Protein AF-T0XVH1-F1 (afdb_monomer_lite)

Secondary structure (DSSP, 8-state):
-HHHHHHHHHHTTT-S-EEEESSSS----TTTTSS-HHHHHGGGTTTHHHHHHT--EEEEEEEE-TTS-EEEEEEE-STT-HHHHHHHHHHHHHHS-PPPPP------TT-------

Structure (mmCIF, N/CA/C/O backbone):
data_AF-T0XVH1-F1
#
_entry.id   AF-T0XVH1-F1
#
loop_
_atom_site.group_PDB
_atom_site.id
_atom_site.type_symbol
_atom_site.label_atom_id
_atom_site.label_alt_id
_atom_site.label_comp_id
_atom_site.label_asym_id
_atom_site.label_entity_id
_atom_site.label_seq_id
_atom_site.pdbx_PDB_ins_code
_atom_site.Cartn_x
_atom_site.Cartn_y
_atom_site.Cartn_z
_atom_site.occupancy
_atom_site.B_iso_or_equiv
_atom_site.auth_seq_id
_atom_site.auth_comp_id
_atom_site.auth_asym_id
_atom_site.auth_atom_id
_atom_site.pdbx_PDB_model_num
ATOM 1 N N . GLN A 1 1 ? 6.723 5.196 17.075 1.00 55.00 1 GLN A N 1
ATOM 2 C CA . GLN A 1 1 ? 5.618 4.465 16.414 1.00 55.00 1 GLN A CA 1
ATOM 3 C C . GLN A 1 1 ? 4.273 5.203 16.501 1.00 55.00 1 GLN A C 1
ATOM 5 O O . GLN A 1 1 ? 3.458 5.029 15.609 1.00 55.00 1 GLN A O 1
ATOM 10 N N . SER A 1 2 ? 4.025 6.067 17.500 1.00 67.81 2 SER A N 1
ATOM 11 C CA . SER A 1 2 ? 2.717 6.733 17.671 1.00 67.81 2 SER A CA 1
ATOM 12 C C . SER A 1 2 ? 2.376 7.818 16.639 1.00 67.81 2 SER A C 1
ATOM 14 O O . SER A 1 2 ? 1.204 7.956 16.311 1.00 67.81 2 SER A O 1
ATOM 16 N N . LEU A 1 3 ? 3.359 8.571 16.128 1.00 86.44 3 LEU A N 1
ATOM 17 C CA . LEU A 1 3 ? 3.122 9.692 15.201 1.00 86.44 3 LEU A CA 1
ATOM 18 C C . LEU A 1 3 ? 2.523 9.226 13.867 1.00 86.44 3 LEU A C 1
ATOM 20 O O . LEU A 1 3 ? 1.419 9.631 13.541 1.00 86.44 3 LEU A O 1
ATOM 24 N N . ILE A 1 4 ? 3.179 8.281 13.183 1.00 88.25 4 ILE A N 1
ATOM 25 C CA . ILE A 1 4 ? 2.708 7.739 11.894 1.00 88.25 4 ILE A CA 1
ATOM 26 C C . ILE A 1 4 ? 1.284 7.189 12.026 1.00 88.25 4 ILE A C 1
ATOM 28 O O . ILE A 1 4 ? 0.399 7.538 11.252 1.00 88.25 4 ILE A O 1
ATOM 32 N N . ARG A 1 5 ? 1.033 6.364 13.050 1.00 90.94 5 ARG A N 1
ATOM 33 C CA . ARG A 1 5 ? -0.302 5.808 13.287 1.00 90.94 5 ARG A CA 1
ATOM 34 C C . ARG A 1 5 ? -1.344 6.898 13.546 1.00 90.94 5 ARG A C 1
ATOM 36 O O . ARG A 1 5 ? -2.467 6.779 13.071 1.00 90.94 5 ARG A O 1
ATOM 43 N N . ARG A 1 6 ? -0.995 7.939 14.307 1.00 93.19 6 ARG A N 1
ATOM 44 C CA . ARG A 1 6 ? -1.900 9.058 14.591 1.00 93.19 6 ARG A CA 1
ATOM 45 C C . ARG A 1 6 ? -2.253 9.825 13.321 1.00 93.19 6 ARG A C 1
ATOM 47 O O . ARG A 1 6 ? -3.423 10.129 13.139 1.00 93.19 6 ARG A O 1
ATOM 54 N N . ASP A 1 7 ? -1.278 10.081 12.456 1.00 94.06 7 ASP A N 1
ATOM 55 C CA . ASP A 1 7 ? -1.495 10.823 11.212 1.00 94.06 7 ASP A CA 1
ATOM 56 C C . ASP A 1 7 ? -2.462 10.067 10.284 1.00 94.06 7 ASP A C 1
ATOM 58 O O . ASP A 1 7 ? -3.390 10.659 9.737 1.00 94.06 7 ASP A O 1
ATOM 62 N N . PHE A 1 8 ? -2.335 8.736 10.200 1.00 95.12 8 PHE A N 1
ATOM 63 C CA . PHE A 1 8 ? -3.311 7.898 9.497 1.00 95.12 8 PHE A CA 1
ATOM 64 C C . PHE A 1 8 ? -4.705 7.947 10.126 1.00 95.12 8 PHE A C 1
ATOM 66 O O . PHE A 1 8 ? -5.692 8.112 9.415 1.00 95.12 8 PHE A O 1
ATOM 73 N N . LEU A 1 9 ? -4.806 7.804 11.452 1.00 94.38 9 LEU A N 1
ATOM 74 C CA . LEU A 1 9 ? -6.104 7.846 12.131 1.00 94.38 9 LEU A CA 1
ATOM 75 C C . LEU A 1 9 ? -6.810 9.189 11.938 1.00 94.38 9 LEU A C 1
ATOM 77 O O . LEU A 1 9 ? -8.013 9.197 11.712 1.00 94.38 9 LEU A O 1
ATOM 81 N N . GLN A 1 10 ? -6.059 10.290 11.964 1.00 95.94 10 GLN A N 1
ATOM 82 C CA . GLN A 1 10 ? -6.587 11.618 11.674 1.00 95.94 10 GLN A CA 1
ATOM 83 C C . GLN A 1 10 ? -7.042 11.735 10.213 1.00 95.94 10 GLN A C 1
ATOM 85 O O . GLN A 1 10 ? -8.100 12.291 9.941 1.00 95.94 10 GLN A O 1
ATOM 90 N N . ALA A 1 11 ? -6.286 11.182 9.260 1.00 95.62 11 ALA A N 1
ATOM 91 C CA . ALA A 1 11 ? -6.700 11.163 7.858 1.00 95.62 11 ALA A CA 1
ATOM 92 C C . ALA A 1 11 ? -8.010 10.380 7.647 1.00 95.62 11 ALA A C 1
ATOM 94 O O . ALA A 1 11 ? -8.866 10.815 6.874 1.00 95.62 11 ALA A O 1
ATOM 95 N N . PHE A 1 12 ? -8.212 9.273 8.371 1.00 97.00 12 PHE A N 1
ATOM 96 C CA . PHE A 1 12 ? -9.448 8.486 8.302 1.00 97.00 12 PHE A CA 1
ATOM 97 C C . PHE A 1 12 ? -10.680 9.186 8.901 1.00 97.00 12 PHE A C 1
ATOM 99 O O . PHE A 1 12 ? -11.797 8.721 8.691 1.00 97.00 12 PHE A O 1
ATOM 106 N N . GLU A 1 13 ? -10.529 10.321 9.590 1.00 96.44 13 GLU A N 1
ATOM 107 C CA . GLU A 1 13 ? -11.676 11.168 9.955 1.00 96.44 13 GLU A CA 1
ATOM 108 C C . GLU A 1 13 ? -12.302 11.839 8.720 1.00 96.44 13 GLU A C 1
ATOM 110 O O . GLU A 1 13 ? -13.489 12.162 8.725 1.00 96.44 13 GLU A O 1
ATOM 115 N N . GLY A 1 14 ? -11.516 12.037 7.654 1.00 96.56 14 GLY A N 1
ATOM 116 C CA . GLY A 1 14 ? -11.947 12.679 6.409 1.00 96.56 14 GLY A CA 1
ATOM 117 C C . GLY A 1 14 ? -12.085 11.744 5.205 1.00 96.56 14 GLY A C 1
ATOM 118 O O . GLY A 1 14 ? -12.548 12.187 4.155 1.00 96.56 14 GLY A O 1
ATOM 119 N N . CYS A 1 15 ? -11.677 10.476 5.310 1.00 96.12 15 CYS A N 1
ATOM 120 C CA . CYS A 1 15 ? -11.744 9.521 4.204 1.00 96.12 15 CYS A CA 1
ATOM 121 C C . CYS A 1 15 ? -11.924 8.076 4.683 1.00 96.12 15 CYS A C 1
ATOM 123 O O . CYS A 1 15 ? -11.523 7.706 5.781 1.00 96.12 15 CYS A O 1
ATOM 125 N N . ASP A 1 16 ? -12.494 7.231 3.825 1.00 95.94 16 ASP A N 1
ATOM 126 C CA . ASP A 1 16 ? -12.709 5.816 4.141 1.00 95.94 16 ASP A CA 1
ATOM 127 C C . ASP A 1 16 ? -11.486 4.929 3.904 1.00 95.94 16 ASP A C 1
ATOM 129 O O . ASP A 1 16 ? -11.397 3.858 4.507 1.00 95.94 16 ASP A O 1
ATOM 133 N N . LEU A 1 17 ? -10.613 5.342 2.982 1.00 96.50 17 LEU A N 1
ATOM 134 C CA . LEU A 1 17 ? -9.419 4.645 2.509 1.00 96.50 17 LEU A CA 1
ATOM 135 C C . LEU A 1 17 ? -8.416 5.678 1.983 1.00 96.50 17 LEU A C 1
ATOM 137 O O . LEU A 1 17 ? -8.807 6.731 1.476 1.00 96.50 17 LEU A O 1
ATOM 141 N N . ILE A 1 18 ? -7.134 5.332 2.025 1.00 96.88 18 ILE A N 1
ATOM 142 C CA . ILE A 1 18 ? -6.050 6.097 1.403 1.00 96.88 18 ILE A CA 1
ATOM 143 C C . ILE A 1 18 ? -5.518 5.300 0.215 1.00 96.88 18 ILE A C 1
ATOM 145 O O . ILE A 1 18 ? -5.342 4.085 0.308 1.00 96.88 18 ILE A O 1
ATOM 149 N N . LEU A 1 19 ? -5.259 5.990 -0.896 1.00 95.31 19 LEU A N 1
ATOM 150 C CA . LEU A 1 19 ? -4.713 5.413 -2.119 1.00 95.31 19 LEU A CA 1
ATOM 151 C C . LEU A 1 19 ? -3.344 6.025 -2.413 1.00 95.31 19 LEU A C 1
ATOM 153 O O . LEU A 1 19 ? -3.208 7.246 -2.477 1.00 95.31 19 LEU A O 1
ATOM 157 N N . THR A 1 20 ? -2.343 5.180 -2.640 1.00 94.50 20 THR A N 1
ATOM 158 C CA . THR A 1 20 ? -1.008 5.573 -3.111 1.00 94.50 20 THR A CA 1
ATOM 159 C C . THR A 1 20 ? -0.547 4.623 -4.217 1.00 94.50 20 THR A C 1
ATOM 161 O O . THR A 1 20 ? -1.131 3.556 -4.394 1.00 94.50 20 THR A O 1
ATOM 164 N N . PRO A 1 21 ? 0.515 4.931 -4.972 1.00 92.25 21 PRO A N 1
ATOM 165 C CA . PRO A 1 21 ? 1.221 3.903 -5.729 1.00 92.25 21 PRO A CA 1
ATOM 166 C C . PRO A 1 21 ? 1.760 2.816 -4.785 1.00 92.25 21 PRO A C 1
ATOM 168 O O . PRO A 1 21 ? 2.110 3.105 -3.639 1.00 92.25 21 PRO A O 1
ATOM 171 N N . THR A 1 22 ? 1.843 1.570 -5.258 1.00 91.75 22 THR A N 1
ATOM 172 C CA . THR A 1 22 ? 2.485 0.476 -4.496 1.00 91.75 22 THR A CA 1
ATOM 173 C C . THR A 1 22 ? 4.000 0.623 -4.474 1.00 91.75 22 THR A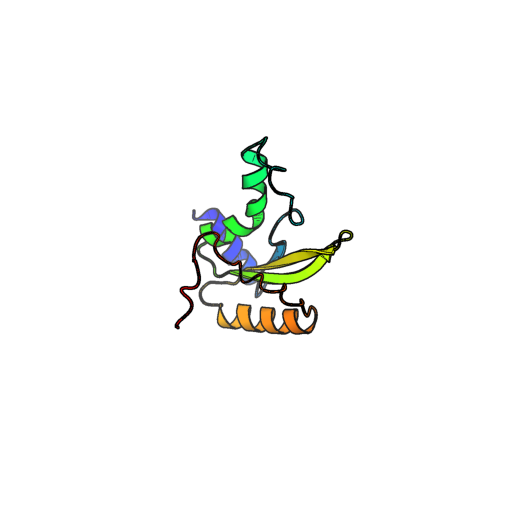 C 1
ATOM 175 O O . THR A 1 22 ? 4.632 0.332 -3.469 1.00 91.75 22 THR A O 1
ATOM 178 N N . SER A 1 23 ? 4.582 1.127 -5.558 1.00 88.94 23 SER A N 1
ATOM 179 C CA . SER A 1 23 ? 6.009 1.415 -5.662 1.00 88.94 23 SER A CA 1
ATOM 180 C C . SER A 1 23 ? 6.195 2.761 -6.365 1.00 88.94 23 SER A C 1
ATOM 182 O O . SER A 1 23 ? 5.356 3.117 -7.198 1.00 88.94 23 SER A O 1
ATOM 184 N N . PRO A 1 24 ? 7.247 3.538 -6.049 1.00 86.19 24 PRO A N 1
ATOM 185 C CA . PRO A 1 24 ? 7.505 4.814 -6.717 1.00 86.19 24 PRO A CA 1
ATOM 186 C C . PRO A 1 24 ? 7.933 4.664 -8.181 1.00 86.19 24 PRO A C 1
ATOM 188 O O . PRO A 1 24 ? 7.866 5.637 -8.928 1.00 86.19 24 PRO A O 1
ATOM 191 N N . THR A 1 25 ? 8.384 3.476 -8.593 1.00 85.19 25 THR A N 1
ATOM 192 C CA . THR A 1 25 ? 8.818 3.192 -9.964 1.00 85.19 25 THR A CA 1
ATOM 193 C C . THR A 1 25 ? 8.162 1.915 -10.486 1.00 85.19 25 THR A C 1
ATOM 195 O O . THR A 1 25 ? 7.855 1.028 -9.685 1.00 85.19 25 THR A O 1
ATOM 198 N N . PRO A 1 26 ? 8.001 1.773 -11.811 1.00 84.44 26 PRO A N 1
ATOM 199 C CA . PRO A 1 26 ? 7.699 0.486 -12.428 1.00 84.44 26 PRO A CA 1
ATOM 200 C C . PRO A 1 26 ? 8.748 -0.591 -12.075 1.00 84.44 26 PRO A C 1
ATOM 202 O O . PRO A 1 26 ? 9.827 -0.265 -11.556 1.00 84.44 26 PRO A O 1
ATOM 205 N N . PRO A 1 27 ? 8.443 -1.876 -12.337 1.00 85.69 27 PRO A N 1
ATOM 206 C CA . PRO A 1 27 ? 9.400 -2.972 -12.227 1.00 85.69 27 PRO A CA 1
ATOM 207 C C . PRO A 1 27 ? 10.753 -2.657 -12.880 1.00 85.69 27 PRO A C 1
ATOM 209 O O . PRO A 1 27 ? 10.811 -2.137 -13.989 1.00 85.69 27 PRO A O 1
ATOM 212 N N . PHE A 1 28 ? 11.838 -3.004 -12.193 1.00 82.19 28 PHE A N 1
ATOM 213 C CA . PHE A 1 28 ? 13.215 -2.840 -12.666 1.00 82.19 28 PHE A CA 1
ATOM 214 C C . PHE A 1 28 ? 13.833 -4.205 -12.991 1.00 82.19 28 PHE A C 1
ATOM 216 O O . PHE A 1 28 ? 13.408 -5.235 -12.459 1.00 82.19 28 PHE A O 1
ATOM 223 N N . ALA A 1 29 ? 14.834 -4.230 -13.868 1.00 82.25 29 ALA A N 1
ATOM 224 C CA . ALA A 1 29 ? 15.492 -5.458 -14.293 1.00 82.25 29 ALA A CA 1
ATOM 225 C C . ALA A 1 29 ? 16.365 -6.067 -13.181 1.00 82.25 29 ALA A C 1
ATOM 227 O O . ALA A 1 29 ? 16.823 -5.399 -12.247 1.00 82.25 29 ALA A O 1
ATOM 228 N N . PHE A 1 30 ? 16.649 -7.366 -13.297 1.00 80.00 30 PHE A N 1
ATOM 229 C CA . PHE A 1 30 ? 17.587 -8.036 -12.398 1.00 80.00 30 PHE A CA 1
ATOM 230 C C . PHE A 1 30 ? 18.966 -7.367 -12.452 1.00 80.00 30 PHE A C 1
ATOM 232 O O . PHE A 1 30 ? 19.511 -7.129 -13.526 1.00 80.00 30 PHE A O 1
ATOM 239 N N . GLY A 1 31 ? 19.539 -7.079 -11.281 1.00 77.12 31 GLY A N 1
ATOM 240 C CA . GLY A 1 31 ? 20.840 -6.410 -11.173 1.00 77.12 31 GLY A CA 1
ATOM 241 C C . GLY A 1 31 ? 20.800 -4.885 -11.336 1.00 77.12 31 GLY A C 1
ATOM 242 O O . GLY A 1 31 ? 21.812 -4.233 -11.111 1.00 77.12 31 GLY A O 1
ATOM 243 N N . GLU A 1 32 ? 19.653 -4.285 -11.666 1.00 76.25 32 GLU A N 1
ATOM 244 C CA . GLU A 1 32 ? 19.573 -2.839 -11.926 1.00 76.25 32 GLU A CA 1
ATOM 245 C C . GLU A 1 32 ? 19.740 -1.996 -10.649 1.00 76.25 32 GLU A C 1
ATOM 247 O O . GLU A 1 32 ? 20.357 -0.935 -10.671 1.00 76.25 32 GLU A O 1
ATOM 252 N N . LYS A 1 33 ? 19.263 -2.499 -9.502 1.00 71.38 33 LYS A N 1
ATOM 253 C CA . LYS A 1 33 ? 19.348 -1.818 -8.195 1.00 71.38 33 LYS A CA 1
ATOM 254 C C . LYS A 1 33 ? 20.381 -2.421 -7.234 1.00 71.38 33 LYS A C 1
ATOM 256 O O . LYS A 1 33 ? 20.315 -2.180 -6.034 1.00 71.38 33 LYS A O 1
ATOM 261 N N . THR A 1 34 ? 21.340 -3.214 -7.721 1.00 70.06 34 THR A N 1
ATOM 262 C CA . THR A 1 34 ? 22.342 -3.871 -6.851 1.00 70.06 34 THR A CA 1
ATOM 263 C C . THR A 1 34 ? 23.556 -3.000 -6.529 1.00 70.06 34 THR A C 1
ATOM 265 O O . THR A 1 34 ? 24.312 -3.333 -5.621 1.00 70.06 34 THR A O 1
ATOM 268 N N . GLY A 1 35 ? 23.766 -1.903 -7.266 1.00 67.62 35 GLY A N 1
ATOM 269 C CA . GLY A 1 35 ? 24.908 -0.999 -7.071 1.00 67.62 35 GLY A CA 1
ATOM 270 C C . GLY A 1 35 ? 24.758 -0.020 -5.901 1.00 67.62 35 GLY A C 1
ATOM 271 O O . GLY A 1 35 ? 25.760 0.492 -5.410 1.00 67.62 35 GLY A O 1
ATOM 272 N N . ASP A 1 36 ? 23.528 0.213 -5.440 1.00 70.69 36 ASP A N 1
ATOM 273 C CA . ASP A 1 36 ? 23.216 1.088 -4.311 1.00 70.69 36 ASP A CA 1
ATOM 274 C C . ASP A 1 36 ? 22.139 0.436 -3.422 1.00 70.69 36 ASP A C 1
ATOM 276 O O . ASP A 1 36 ? 20.974 0.357 -3.823 1.00 70.69 36 ASP A O 1
ATOM 280 N N . PRO A 1 37 ? 22.489 -0.016 -2.204 1.00 69.25 37 PRO A N 1
ATOM 281 C CA . PRO A 1 37 ? 21.537 -0.612 -1.270 1.00 69.25 37 PRO A CA 1
ATOM 282 C C . PRO A 1 37 ? 20.334 0.290 -0.954 1.00 69.25 37 PRO A C 1
ATOM 284 O O . PRO A 1 37 ? 19.249 -0.222 -0.683 1.00 69.25 37 PRO A O 1
ATOM 287 N N . LEU A 1 38 ? 20.494 1.621 -1.003 1.00 73.62 38 LEU A N 1
ATOM 288 C CA . LEU A 1 38 ? 19.424 2.588 -0.718 1.00 73.62 38 LEU A CA 1
ATOM 289 C C . LEU A 1 38 ? 18.346 2.602 -1.799 1.00 73.62 38 LEU A C 1
ATOM 291 O O . LEU A 1 38 ? 17.157 2.688 -1.489 1.00 73.62 38 LEU A O 1
ATOM 295 N N . SER A 1 39 ? 18.748 2.440 -3.056 1.00 70.06 39 SER A N 1
ATOM 296 C CA . SER A 1 39 ? 17.841 2.386 -4.204 1.00 70.06 39 SER A CA 1
ATOM 297 C C . SER A 1 39 ? 16.816 1.254 -4.096 1.00 70.06 39 SER A C 1
ATOM 299 O O . SER A 1 39 ? 15.670 1.406 -4.529 1.00 70.06 39 SER A O 1
ATOM 301 N N . MET A 1 40 ? 17.195 0.127 -3.485 1.00 75.38 40 MET A N 1
ATOM 302 C CA . MET A 1 40 ? 16.264 -0.967 -3.218 1.00 75.38 40 MET A CA 1
ATOM 303 C C . MET A 1 40 ? 15.257 -0.589 -2.123 1.00 75.38 40 MET A C 1
ATOM 305 O O . MET A 1 40 ? 14.061 -0.752 -2.350 1.00 75.38 40 MET A O 1
ATOM 309 N N . TYR A 1 41 ? 15.703 0.007 -1.008 1.00 72.38 41 TYR A N 1
ATOM 310 C CA . TYR A 1 41 ? 14.824 0.430 0.097 1.00 72.38 41 TYR A CA 1
ATOM 311 C C . TYR A 1 41 ? 13.771 1.459 -0.319 1.00 72.38 41 TYR A C 1
ATOM 313 O O . TYR A 1 41 ? 12.640 1.416 0.161 1.00 72.38 41 TYR A O 1
ATOM 321 N N . LEU A 1 42 ? 14.113 2.367 -1.236 1.00 77.81 42 LEU A N 1
ATOM 322 C CA . LEU A 1 42 ? 13.156 3.349 -1.750 1.00 77.81 42 LEU A CA 1
ATOM 323 C C . LEU A 1 42 ? 11.972 2.700 -2.476 1.00 77.81 42 LEU A C 1
ATOM 325 O O . LEU A 1 42 ? 10.909 3.311 -2.552 1.00 77.81 42 LEU A O 1
ATOM 329 N N . SER A 1 43 ? 12.114 1.462 -2.957 1.00 76.56 43 SER A N 1
ATOM 330 C CA . SER A 1 43 ? 11.020 0.737 -3.618 1.00 76.56 43 SER A CA 1
ATOM 331 C C . SER A 1 43 ? 9.835 0.473 -2.678 1.00 76.56 43 SER A C 1
ATOM 333 O O . SER A 1 43 ? 8.707 0.396 -3.163 1.00 76.56 43 SER A O 1
ATOM 335 N N . ASP A 1 44 ? 10.083 0.425 -1.362 1.00 79.06 44 ASP A N 1
ATOM 336 C CA . ASP A 1 44 ? 9.093 0.131 -0.314 1.00 79.06 44 ASP A CA 1
ATOM 337 C C . ASP A 1 44 ? 8.637 1.379 0.465 1.00 79.06 44 ASP A C 1
ATOM 339 O O . ASP A 1 44 ? 7.962 1.279 1.493 1.00 79.06 44 ASP A O 1
ATOM 343 N N . VAL A 1 45 ? 8.985 2.584 -0.004 1.00 83.19 45 VAL A N 1
ATOM 344 C CA . VAL A 1 45 ? 8.694 3.838 0.716 1.00 83.19 45 VAL A CA 1
ATOM 345 C C . VAL A 1 45 ? 7.200 4.028 1.009 1.00 83.19 45 VAL A C 1
ATOM 347 O O . VAL A 1 45 ? 6.841 4.560 2.059 1.00 83.19 45 VAL A O 1
ATOM 350 N N . TYR A 1 46 ? 6.322 3.557 0.118 1.00 82.00 46 TYR A N 1
ATOM 351 C CA . TYR A 1 46 ? 4.873 3.666 0.288 1.00 82.00 46 TYR A CA 1
ATOM 352 C C . TYR A 1 46 ? 4.271 2.506 1.087 1.00 82.00 46 TYR A C 1
ATOM 354 O O . TYR A 1 46 ? 3.315 2.718 1.829 1.00 82.00 46 TYR A O 1
ATOM 362 N N . THR A 1 47 ? 4.856 1.310 1.018 1.00 86.00 47 THR A N 1
ATOM 363 C CA . THR A 1 47 ? 4.310 0.099 1.651 1.00 86.00 47 THR A CA 1
ATOM 364 C C . THR A 1 47 ? 4.681 -0.012 3.128 1.00 86.00 47 THR A C 1
ATOM 366 O O . THR A 1 47 ? 3.869 -0.454 3.941 1.00 86.00 47 THR A O 1
ATOM 369 N N . ILE A 1 48 ? 5.870 0.456 3.525 1.00 89.56 48 ILE A N 1
ATOM 370 C CA . ILE A 1 48 ? 6.336 0.344 4.916 1.00 89.56 48 ILE A CA 1
ATOM 371 C C . ILE A 1 48 ? 5.466 1.135 5.904 1.00 89.56 48 ILE A C 1
ATOM 373 O O . ILE A 1 48 ? 5.355 0.773 7.077 1.00 89.56 48 ILE A O 1
ATOM 377 N N . THR A 1 49 ? 4.823 2.208 5.441 1.00 88.69 49 THR A N 1
ATOM 378 C CA . THR A 1 49 ? 4.022 3.097 6.293 1.00 88.69 49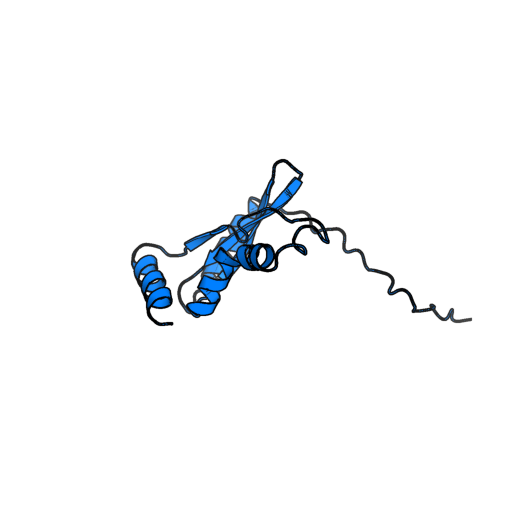 THR A CA 1
ATOM 379 C C . THR A 1 49 ? 2.802 2.392 6.892 1.00 88.69 49 THR A C 1
ATOM 381 O O . THR A 1 49 ? 2.537 2.562 8.085 1.00 88.69 49 THR A O 1
ATOM 384 N N . ALA A 1 50 ? 2.124 1.534 6.121 1.00 90.31 50 ALA A N 1
ATOM 385 C CA . ALA A 1 50 ? 0.992 0.734 6.590 1.00 90.31 50 ALA A CA 1
ATOM 386 C C . ALA A 1 50 ? 1.419 -0.272 7.673 1.00 90.31 50 ALA A C 1
ATOM 388 O O . ALA A 1 50 ? 0.767 -0.381 8.716 1.00 90.31 50 ALA A O 1
ATOM 389 N N . ASN A 1 51 ? 2.570 -0.928 7.481 1.00 89.38 51 ASN A N 1
ATOM 390 C CA . ASN A 1 51 ? 3.132 -1.880 8.443 1.00 89.38 51 ASN A CA 1
ATOM 391 C C . ASN A 1 51 ? 3.464 -1.190 9.773 1.00 89.38 51 ASN A C 1
ATOM 393 O O . ASN A 1 51 ? 3.104 -1.683 10.841 1.00 89.38 51 ASN A O 1
ATOM 397 N N . LEU A 1 52 ? 4.113 -0.021 9.715 1.00 90.06 52 LEU A N 1
ATOM 398 C CA . LEU A 1 52 ? 4.474 0.763 10.902 1.00 90.06 52 LEU A CA 1
ATOM 399 C C . LEU A 1 52 ? 3.251 1.320 11.644 1.00 90.06 52 LEU A C 1
ATOM 401 O O . LEU A 1 52 ? 3.310 1.515 12.859 1.00 90.06 52 LEU A O 1
ATOM 405 N N . ALA A 1 53 ? 2.157 1.589 10.929 1.00 91.62 53 ALA A N 1
ATOM 406 C CA . ALA A 1 53 ? 0.899 2.051 11.507 1.00 91.62 53 ALA A CA 1
ATOM 407 C C . ALA A 1 53 ? 0.013 0.907 12.041 1.00 91.62 53 ALA A C 1
ATOM 409 O O . ALA A 1 53 ? -0.934 1.175 12.788 1.00 91.62 53 ALA A O 1
ATOM 410 N N . GLY A 1 54 ? 0.319 -0.350 11.694 1.00 93.62 54 GLY A N 1
ATOM 411 C CA . GLY A 1 54 ? -0.495 -1.517 12.034 1.00 93.62 54 GLY A CA 1
ATOM 412 C C . GLY A 1 54 ? -1.859 -1.4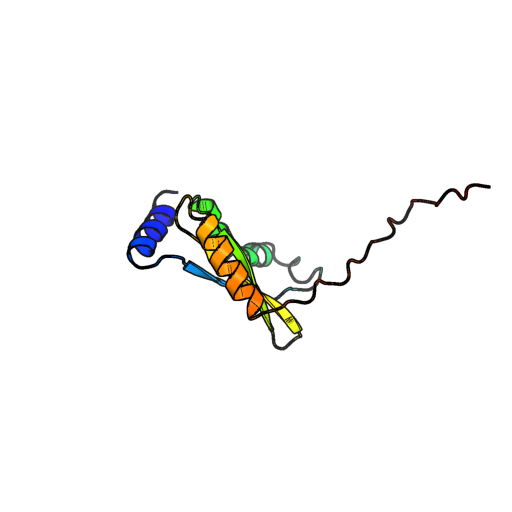94 11.342 1.00 93.62 54 GLY A C 1
ATOM 413 O O . GLY A 1 54 ? -2.876 -1.752 11.986 1.00 93.62 54 GLY A O 1
ATOM 414 N N . LEU A 1 55 ? -1.885 -1.104 10.065 1.00 96.31 55 LEU A N 1
ATOM 415 C CA . LEU A 1 55 ? -3.103 -0.938 9.272 1.00 96.31 55 LEU A CA 1
ATOM 416 C C . LEU A 1 55 ? -3.225 -2.024 8.198 1.00 96.31 55 LEU A C 1
ATOM 418 O O . LEU A 1 55 ? -2.206 -2.440 7.643 1.00 96.31 55 LEU A O 1
ATOM 422 N N . PRO A 1 56 ? -4.453 -2.460 7.864 1.00 97.06 56 PRO A N 1
ATOM 423 C CA . PRO A 1 56 ? -4.665 -3.326 6.719 1.00 97.06 56 PRO A CA 1
ATOM 424 C C . PRO A 1 56 ? -4.404 -2.555 5.423 1.00 97.06 56 PRO A C 1
ATOM 426 O O . PRO A 1 56 ? -4.834 -1.408 5.260 1.00 97.06 56 PRO A O 1
ATOM 429 N N . ALA A 1 57 ? -3.723 -3.202 4.483 1.00 97.12 57 ALA A N 1
ATOM 430 C CA . ALA A 1 57 ? -3.483 -2.649 3.164 1.00 97.12 57 ALA A CA 1
ATOM 431 C C . ALA A 1 57 ? -3.354 -3.753 2.107 1.00 97.12 57 ALA A C 1
ATOM 433 O O . ALA A 1 57 ? -2.996 -4.887 2.425 1.00 97.12 57 ALA A O 1
ATOM 434 N N . LEU A 1 58 ? -3.645 -3.426 0.849 1.00 96.25 58 LEU A N 1
ATOM 435 C CA . LEU A 1 58 ? -3.490 -4.335 -0.291 1.00 96.25 58 LEU A CA 1
ATOM 436 C C . LEU A 1 58 ? -2.921 -3.604 -1.507 1.00 96.25 58 LEU A C 1
ATOM 438 O O . LEU A 1 58 ? -2.908 -2.373 -1.549 1.00 96.25 58 LEU A O 1
ATOM 442 N N . SER A 1 59 ? -2.453 -4.364 -2.493 1.00 95.06 59 SER A N 1
ATOM 443 C CA . SER A 1 59 ? -2.104 -3.853 -3.818 1.00 95.06 59 SER A CA 1
ATOM 444 C C . SER A 1 59 ? -3.060 -4.441 -4.851 1.00 95.06 59 SER A C 1
ATOM 446 O O . SER A 1 59 ? -3.344 -5.639 -4.815 1.00 95.06 59 SER A O 1
ATOM 448 N N . VAL A 1 60 ? -3.569 -3.599 -5.748 1.00 93.56 60 VAL A N 1
ATOM 449 C CA . VAL A 1 60 ? -4.436 -3.987 -6.865 1.00 93.56 60 VAL A CA 1
ATOM 450 C C . VAL A 1 60 ? -3.853 -3.429 -8.169 1.00 93.56 60 VAL A C 1
ATOM 452 O O . VAL A 1 60 ? -3.419 -2.272 -8.192 1.00 93.56 60 VAL A O 1
ATOM 455 N N . PRO A 1 61 ? -3.790 -4.215 -9.255 1.00 92.38 61 PRO A N 1
ATOM 456 C CA . PRO A 1 61 ? -3.322 -3.716 -10.541 1.00 92.38 61 PRO A CA 1
ATOM 457 C C . PRO A 1 61 ? -4.250 -2.627 -11.088 1.00 92.38 61 PRO A C 1
ATOM 459 O O . PRO A 1 61 ? -5.470 -2.754 -11.028 1.00 92.38 61 PRO A O 1
ATOM 462 N N . VAL A 1 62 ? -3.664 -1.565 -11.644 1.00 92.69 62 VAL A N 1
ATOM 463 C CA . VAL A 1 62 ? -4.399 -0.426 -12.233 1.00 92.69 62 VAL A CA 1
ATOM 464 C C . VAL A 1 62 ? -3.932 -0.074 -13.646 1.00 92.69 62 VAL A C 1
ATOM 466 O O . VAL A 1 62 ? -4.242 0.995 -14.164 1.00 92.69 62 VAL A O 1
ATOM 469 N N . GLY A 1 63 ? -3.180 -0.970 -14.284 1.00 89.31 63 GLY A N 1
ATOM 470 C CA . GLY A 1 63 ? -2.765 -0.841 -15.677 1.00 89.31 63 GLY A CA 1
ATOM 471 C C . GLY A 1 63 ? -1.288 -1.132 -15.891 1.00 89.31 63 GLY A 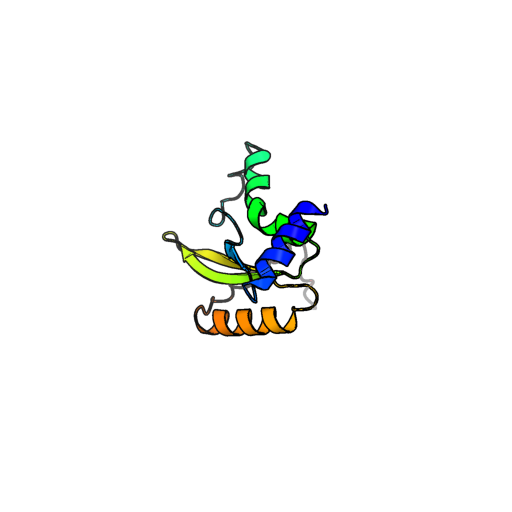C 1
ATOM 472 O O . GLY A 1 63 ? -0.648 -1.829 -15.100 1.00 89.31 63 GLY A O 1
ATOM 473 N N . VAL A 1 64 ? -0.772 -0.587 -16.988 1.00 89.19 64 VAL A N 1
ATOM 474 C CA . VAL A 1 64 ? 0.630 -0.681 -17.390 1.00 89.19 64 VAL A CA 1
ATOM 475 C C . VAL A 1 64 ? 1.189 0.705 -17.689 1.00 89.19 64 VAL A C 1
ATOM 477 O O . VAL A 1 64 ? 0.440 1.622 -18.032 1.00 89.19 64 VAL A O 1
ATOM 480 N N . ASP A 1 65 ? 2.497 0.864 -17.546 1.00 88.06 65 ASP A N 1
ATOM 481 C CA . ASP A 1 65 ? 3.197 2.077 -17.952 1.00 88.06 65 ASP A CA 1
ATOM 482 C C . ASP A 1 65 ? 3.398 2.149 -19.482 1.00 88.06 65 ASP A C 1
ATOM 484 O O . ASP A 1 65 ? 2.938 1.299 -20.250 1.00 88.06 65 ASP A O 1
ATOM 488 N N . PHE A 1 66 ? 4.116 3.178 -19.941 1.00 87.25 66 PHE A N 1
ATOM 489 C CA . PHE A 1 66 ? 4.436 3.381 -21.359 1.00 87.25 66 PHE A CA 1
ATOM 490 C C . PHE A 1 66 ? 5.356 2.298 -21.954 1.00 87.25 66 PHE A C 1
ATOM 492 O O . PHE A 1 66 ? 5.505 2.235 -23.174 1.00 87.25 66 PHE A O 1
ATOM 499 N N . GLN A 1 67 ? 5.974 1.459 -21.117 1.00 85.31 67 GLN A N 1
ATOM 500 C CA . GLN A 1 67 ? 6.830 0.336 -21.507 1.00 85.31 67 GLN A CA 1
ATOM 501 C C . GLN A 1 67 ? 6.103 -1.015 -21.404 1.00 85.31 67 GLN A C 1
ATOM 503 O O . GLN A 1 67 ? 6.691 -2.047 -21.722 1.00 85.31 67 GLN A O 1
ATOM 508 N N . GLY A 1 68 ? 4.828 -1.023 -20.996 1.00 85.94 68 GLY A N 1
ATOM 509 C CA . GLY A 1 68 ? 4.031 -2.235 -20.818 1.00 85.94 68 GLY A CA 1
ATOM 510 C C . GLY A 1 68 ? 4.256 -2.946 -19.480 1.00 85.94 68 GLY A C 1
ATOM 511 O O . GLY A 1 68 ? 3.832 -4.091 -19.328 1.00 85.94 68 GLY A O 1
ATOM 512 N N . LEU A 1 69 ? 4.906 -2.301 -18.508 1.00 88.19 69 LEU A N 1
ATOM 513 C CA . LEU A 1 69 ? 5.161 -2.872 -17.188 1.00 88.19 69 LEU A CA 1
ATOM 514 C C . LEU A 1 69 ? 3.991 -2.610 -16.229 1.00 88.19 69 LEU A C 1
ATOM 516 O O . LEU A 1 69 ? 3.421 -1.519 -16.252 1.00 88.19 69 LEU A O 1
ATOM 520 N N . PRO A 1 70 ? 3.626 -3.571 -15.360 1.00 89.56 70 PRO A N 1
ATOM 521 C CA . PRO A 1 70 ? 2.471 -3.446 -14.476 1.00 89.56 70 PRO A CA 1
ATOM 522 C C . PRO A 1 70 ? 2.630 -2.323 -13.444 1.00 89.56 70 PRO A C 1
ATOM 524 O O . PRO A 1 70 ? 3.673 -2.181 -12.804 1.00 89.56 70 PRO A O 1
ATOM 527 N N . VAL A 1 71 ? 1.542 -1.584 -13.225 1.00 90.44 71 VAL A N 1
ATOM 528 C CA . VAL A 1 71 ? 1.422 -0.543 -12.198 1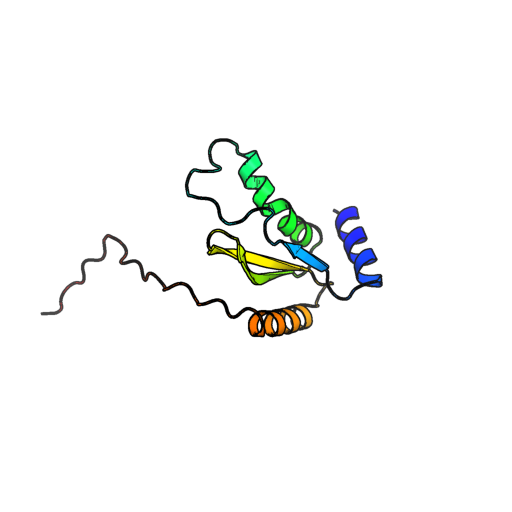.00 90.44 71 VAL A CA 1
ATOM 529 C C . VAL A 1 71 ? 0.351 -0.954 -11.187 1.00 90.44 71 VAL A C 1
ATOM 531 O O . VAL A 1 71 ? -0.760 -1.336 -11.560 1.00 90.44 71 VAL A O 1
ATOM 534 N N . GLY A 1 72 ? 0.682 -0.875 -9.896 1.00 91.69 72 GLY A N 1
ATOM 535 C CA . GLY A 1 72 ? -0.214 -1.243 -8.797 1.00 91.69 72 GLY A CA 1
ATOM 536 C C . GLY A 1 72 ? -0.626 -0.048 -7.939 1.00 91.69 72 GLY A C 1
ATOM 537 O O . GLY A 1 72 ? 0.222 0.744 -7.517 1.00 91.69 72 GLY A O 1
ATOM 538 N N . ALA A 1 73 ? -1.910 0.037 -7.603 1.00 94.12 73 ALA A N 1
ATOM 539 C CA . ALA A 1 73 ? -2.425 0.938 -6.579 1.00 94.12 73 ALA A CA 1
ATOM 540 C C . ALA A 1 73 ? -2.413 0.247 -5.212 1.00 94.12 73 ALA A C 1
ATOM 542 O O . ALA A 1 73 ? -2.894 -0.873 -5.057 1.00 94.12 73 ALA A O 1
ATOM 543 N N . HIS A 1 74 ? -1.867 0.935 -4.221 1.00 96.75 74 HIS A N 1
ATOM 544 C CA . HIS A 1 74 ? -1.843 0.535 -2.828 1.00 96.75 74 HIS A CA 1
ATOM 545 C C . HIS A 1 74 ? -3.007 1.189 -2.096 1.00 96.75 74 HIS A C 1
ATOM 547 O O . HIS A 1 74 ? -3.119 2.414 -2.057 1.00 96.75 74 HIS A O 1
ATOM 553 N N . LEU A 1 75 ? -3.885 0.363 -1.537 1.00 97.19 75 LEU A N 1
ATOM 554 C CA . LEU A 1 75 ? -5.025 0.808 -0.747 1.00 97.19 75 LEU A CA 1
ATOM 555 C C . LEU A 1 75 ? -4.742 0.527 0.721 1.00 97.19 75 LEU A C 1
ATOM 557 O O . LEU A 1 75 ? -4.460 -0.617 1.071 1.00 97.19 75 LEU A O 1
ATOM 561 N N . ILE A 1 76 ? -4.865 1.546 1.565 1.00 97.81 76 ILE A N 1
ATOM 562 C CA . ILE A 1 76 ? -4.688 1.459 3.018 1.00 97.81 76 ILE A CA 1
ATOM 563 C C . ILE A 1 76 ? -6.025 1.794 3.673 1.00 97.81 76 ILE A C 1
ATOM 565 O O . ILE A 1 76 ? -6.645 2.812 3.350 1.00 97.81 76 ILE A O 1
ATOM 569 N N . GLY A 1 77 ? -6.479 0.940 4.586 1.00 97.44 77 GLY A N 1
ATOM 570 C CA . GLY A 1 77 ? -7.739 1.123 5.300 1.00 97.44 77 GLY A CA 1
ATOM 571 C C . GLY A 1 77 ? -7.560 1.349 6.801 1.00 97.44 77 GLY A C 1
ATOM 572 O O . GLY A 1 77 ? -6.494 1.062 7.351 1.00 97.44 77 GLY A O 1
ATOM 573 N N . PRO A 1 78 ? -8.602 1.844 7.494 1.00 97.06 78 PRO A N 1
ATOM 574 C CA . PRO A 1 78 ? -8.606 1.911 8.949 1.00 97.06 78 PRO A CA 1
ATOM 575 C C . PRO A 1 78 ? -8.546 0.502 9.569 1.00 97.06 78 PRO A C 1
ATOM 577 O O . PRO A 1 78 ? -8.796 -0.493 8.879 1.00 97.06 78 PRO A O 1
ATOM 580 N N . PRO A 1 79 ? -8.238 0.375 10.872 1.00 96.62 79 PRO A N 1
ATOM 581 C CA . PRO A 1 79 ? -8.197 -0.924 11.539 1.00 96.62 79 PRO A CA 1
ATOM 582 C C . PRO A 1 79 ? -9.481 -1.738 11.312 1.00 96.62 79 PRO A C 1
ATOM 584 O O . PRO A 1 79 ? -10.578 -1.199 11.461 1.00 96.62 79 PRO A O 1
ATOM 587 N N . TRP A 1 80 ? -9.333 -3.029 10.993 1.00 96.44 80 TRP A N 1
ATOM 588 C CA . TRP A 1 80 ? -10.437 -3.986 10.803 1.00 96.44 80 TRP A CA 1
ATOM 589 C C . TRP A 1 80 ? -11.357 -3.707 9.598 1.00 96.44 80 TRP A C 1
ATOM 591 O O . TRP A 1 80 ? -12.536 -4.067 9.599 1.00 96.44 80 TRP A O 1
ATOM 601 N N . SER A 1 81 ? -10.841 -3.027 8.569 1.00 97.12 81 SER A N 1
ATOM 602 C CA . SER A 1 81 ? -11.594 -2.654 7.361 1.00 97.12 81 SER A CA 1
ATOM 603 C C . SER A 1 81 ? -11.301 -3.521 6.129 1.00 97.12 81 SER A C 1
ATOM 605 O O . SER A 1 81 ? -11.638 -3.139 5.007 1.00 97.12 81 SER A O 1
ATOM 607 N N . GLU A 1 82 ? -10.735 -4.715 6.304 1.00 97.81 82 GLU A N 1
ATOM 608 C CA . GLU A 1 82 ? -10.346 -5.633 5.224 1.00 97.81 82 GLU A CA 1
ATOM 609 C C . GLU A 1 82 ? -11.516 -5.941 4.282 1.00 97.81 82 GLU A C 1
ATOM 611 O O . GLU A 1 82 ? -11.359 -5.934 3.064 1.00 97.81 82 GLU A O 1
ATOM 616 N N .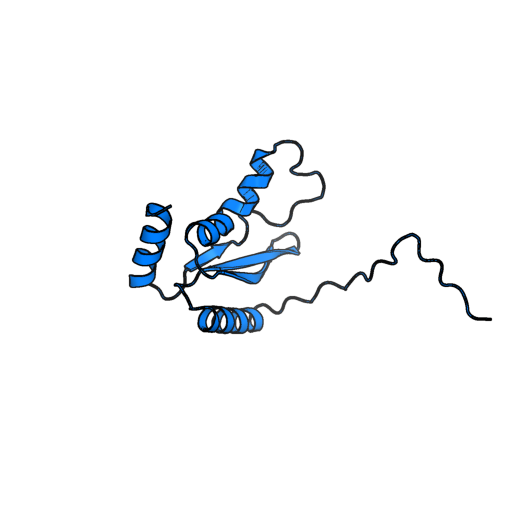 GLY A 1 83 ? -12.726 -6.123 4.822 1.00 97.75 83 GLY A N 1
ATOM 617 C CA . GLY A 1 83 ? -13.921 -6.358 4.008 1.00 97.75 83 GLY A CA 1
ATOM 618 C C . GLY A 1 83 ? -14.281 -5.184 3.087 1.00 97.75 83 GLY A C 1
ATOM 619 O O . GLY A 1 83 ? -14.824 -5.397 2.004 1.00 97.75 83 GLY A O 1
ATOM 620 N N . ARG A 1 84 ? -13.974 -3.942 3.483 1.00 96.75 84 ARG A N 1
ATOM 621 C CA . ARG A 1 84 ? -14.140 -2.751 2.633 1.00 96.75 84 ARG A CA 1
ATOM 622 C C . ARG A 1 84 ? -13.026 -2.671 1.597 1.00 96.75 84 ARG A C 1
ATOM 624 O O . ARG A 1 84 ? -13.323 -2.441 0.429 1.00 96.75 84 ARG A O 1
ATOM 631 N N . LEU A 1 85 ? -11.780 -2.892 2.017 1.00 97.19 85 LEU A N 1
ATOM 632 C CA . LEU A 1 85 ? -10.619 -2.927 1.125 1.00 97.19 85 LEU A CA 1
ATOM 633 C C . LEU A 1 85 ? -10.825 -3.927 -0.016 1.00 97.19 85 LEU A C 1
ATOM 635 O O . LEU A 1 85 ? -10.684 -3.556 -1.176 1.00 97.19 85 LEU A O 1
ATOM 639 N N . LEU A 1 86 ? -11.241 -5.156 0.301 1.00 97.31 86 LEU A N 1
ATOM 640 C CA . LEU A 1 86 ? -11.498 -6.201 -0.692 1.00 97.31 86 LEU A CA 1
ATOM 641 C C . LEU A 1 86 ? -12.616 -5.817 -1.666 1.00 97.31 86 LEU A C 1
ATOM 643 O O . LEU A 1 86 ? -12.459 -6.016 -2.863 1.00 97.31 86 LEU A O 1
ATOM 647 N N . LYS A 1 87 ? -13.708 -5.208 -1.186 1.00 97.38 87 LYS A N 1
ATOM 648 C CA . LYS A 1 87 ? -14.785 -4.719 -2.065 1.00 97.38 87 LYS A CA 1
ATOM 649 C C . LYS A 1 87 ? -14.295 -3.645 -3.030 1.00 97.38 87 LYS A C 1
ATOM 651 O O . LYS A 1 87 ? -14.663 -3.663 -4.195 1.00 97.38 87 LYS A O 1
ATOM 656 N N . VAL A 1 88 ? -13.487 -2.696 -2.559 1.00 96.50 88 VAL A N 1
ATOM 657 C CA . VAL A 1 88 ? -12.948 -1.640 -3.429 1.00 96.50 88 VAL A CA 1
ATOM 658 C C . VAL A 1 88 ? -11.953 -2.222 -4.432 1.00 96.50 88 VAL A C 1
ATOM 660 O O . VAL A 1 88 ? -12.011 -1.868 -5.606 1.00 96.50 88 VAL A O 1
ATOM 663 N N . ALA A 1 89 ? -11.095 -3.149 -4.002 1.00 94.94 89 ALA A N 1
ATOM 664 C CA . ALA A 1 89 ? -10.156 -3.841 -4.880 1.00 94.94 89 ALA A CA 1
ATOM 665 C C . ALA A 1 89 ? -10.866 -4.633 -5.986 1.00 94.94 89 ALA A C 1
ATOM 667 O O . ALA A 1 89 ? -10.483 -4.523 -7.145 1.00 94.94 89 ALA A O 1
ATOM 668 N N . ASP A 1 90 ? -11.924 -5.367 -5.639 1.00 94.75 90 ASP A N 1
ATOM 669 C CA . ASP A 1 90 ? -12.758 -6.116 -6.585 1.00 94.75 90 ASP A CA 1
ATOM 670 C C . ASP A 1 90 ? -13.360 -5.189 -7.652 1.00 94.75 90 ASP A C 1
ATOM 672 O O . ASP A 1 90 ? -13.202 -5.415 -8.850 1.00 94.75 90 ASP A O 1
ATOM 676 N N . ARG A 1 91 ? -13.918 -4.045 -7.229 1.00 94.94 91 ARG A N 1
ATOM 677 C CA . ARG A 1 91 ? -14.441 -3.033 -8.160 1.00 94.94 91 ARG A CA 1
ATOM 678 C C . ARG A 1 91 ? -13.358 -2.430 -9.049 1.00 94.94 91 ARG A C 1
ATOM 680 O O . ARG A 1 91 ? -13.632 -2.173 -10.213 1.00 94.94 91 ARG A O 1
ATOM 687 N N . ILE A 1 92 ? -12.151 -2.192 -8.536 1.00 93.56 92 ILE A N 1
ATOM 688 C CA . ILE A 1 92 ? -11.023 -1.708 -9.350 1.00 93.56 92 ILE A CA 1
ATOM 689 C C . ILE A 1 92 ? -10.609 -2.768 -10.377 1.00 93.56 92 ILE A C 1
ATOM 691 O O . ILE A 1 92 ? -10.393 -2.431 -11.540 1.00 93.56 92 ILE A O 1
ATOM 695 N N . ALA A 1 93 ? -10.545 -4.039 -9.980 1.00 89.62 93 ALA A N 1
ATOM 696 C CA . ALA A 1 93 ? -10.162 -5.138 -10.863 1.00 89.62 93 ALA A CA 1
ATOM 697 C C . ALA A 1 93 ? -11.121 -5.307 -12.057 1.00 89.62 93 ALA A C 1
ATOM 699 O O . ALA A 1 93 ? -10.669 -5.654 -13.146 1.00 89.62 93 ALA A O 1
ATOM 700 N N . GLU A 1 94 ? -12.413 -4.993 -11.898 1.00 91.06 94 GLU A N 1
ATOM 701 C CA . GLU A 1 94 ? -13.369 -4.960 -13.017 1.00 91.06 94 GLU A CA 1
ATOM 702 C C . GLU A 1 94 ? -12.987 -3.936 -14.104 1.00 91.06 94 GLU A C 1
ATOM 704 O O . GLU A 1 94 ? -13.203 -4.187 -15.290 1.00 91.06 94 GLU A O 1
ATOM 709 N N . PHE A 1 95 ? -12.415 -2.787 -13.724 1.00 90.38 95 PHE A N 1
ATOM 710 C CA . PHE A 1 95 ? -11.985 -1.745 -14.669 1.00 90.38 95 PHE A CA 1
ATOM 711 C C . PHE A 1 95 ? -10.602 -2.010 -15.263 1.00 90.38 95 PHE A C 1
ATOM 713 O O . PHE A 1 95 ? -10.313 -1.560 -16.373 1.00 90.38 95 PHE A O 1
ATOM 720 N N . TYR A 1 96 ? -9.756 -2.737 -14.535 1.00 86.94 96 TYR A N 1
ATOM 721 C CA . TYR A 1 96 ? -8.386 -3.050 -14.927 1.00 86.94 96 TYR A CA 1
ATOM 722 C C . TYR A 1 96 ? -8.167 -4.565 -14.943 1.00 86.94 96 TYR A C 1
ATOM 724 O O . TYR A 1 96 ? -7.409 -5.084 -14.117 1.00 86.94 96 TYR A O 1
ATOM 732 N N . PRO A 1 97 ? -8.807 -5.293 -15.879 1.00 79.69 97 PRO A N 1
ATOM 733 C CA . PRO A 1 97 ? -8.586 -6.720 -16.018 1.00 79.69 97 PRO A CA 1
ATOM 734 C C . PRO A 1 97 ? -7.126 -6.952 -16.413 1.00 79.69 97 PRO A C 1
ATOM 736 O O . PRO A 1 97 ? -6.719 -6.706 -17.549 1.00 79.69 97 PRO A O 1
ATOM 739 N N . MET A 1 98 ? -6.318 -7.403 -15.458 1.00 77.00 98 MET A N 1
ATOM 740 C CA . MET A 1 98 ? -4.941 -7.786 -15.724 1.00 77.00 98 MET A CA 1
ATOM 741 C C . MET A 1 98 ? -4.930 -9.240 -16.206 1.00 77.00 98 MET A C 1
ATOM 743 O O . MET A 1 98 ? -5.445 -10.110 -15.497 1.00 77.00 98 MET A O 1
ATOM 747 N N . PRO A 1 99 ? -4.349 -9.537 -17.382 1.00 67.88 99 PRO A N 1
ATOM 748 C CA . PRO A 1 99 ? -4.127 -10.919 -17.769 1.00 67.88 99 PRO A CA 1
ATOM 749 C C . PRO A 1 99 ? -3.204 -11.551 -16.730 1.00 67.88 99 PRO A C 1
ATOM 751 O O . PRO A 1 99 ? -2.153 -10.994 -16.405 1.00 67.88 99 PRO A O 1
ATOM 754 N N . LEU A 1 100 ? -3.600 -12.702 -16.186 1.00 61.12 100 LEU A N 1
ATOM 755 C CA . LEU A 1 100 ? -2.687 -13.474 -15.355 1.00 61.12 100 LEU A CA 1
ATOM 756 C C . LEU A 1 100 ? -1.439 -13.764 -16.199 1.00 61.12 100 LEU A C 1
ATOM 758 O O . LEU A 1 100 ? -1.594 -14.197 -17.347 1.00 61.12 100 LEU A O 1
ATOM 762 N N . PRO A 1 101 ? -0.223 -13.510 -15.683 1.00 62.06 101 PRO A N 1
ATOM 763 C CA . PRO A 1 101 ? 0.975 -13.916 -16.396 1.00 62.06 101 PRO A CA 1
ATOM 764 C C . PRO A 1 101 ? 0.877 -15.418 -16.660 1.00 62.06 101 PRO A C 1
ATOM 766 O O . PRO A 1 101 ? 0.374 -16.163 -15.812 1.00 62.06 101 PRO A O 1
ATOM 769 N N . GLU A 1 102 ? 1.338 -15.867 -17.829 1.00 57.78 102 GLU A N 1
ATOM 770 C CA . GLU A 1 102 ? 1.475 -17.300 -18.065 1.00 57.78 102 GLU A CA 1
ATOM 771 C C . GLU A 1 102 ? 2.292 -17.880 -16.915 1.00 57.78 102 GLU A C 1
ATOM 773 O O . GLU A 1 102 ? 3.434 -17.475 -16.673 1.00 57.78 102 GLU A O 1
ATOM 778 N N . VAL A 1 103 ? 1.681 -18.798 -16.167 1.00 60.91 103 VAL A N 1
ATOM 779 C CA . VAL A 1 103 ? 2.379 -19.522 -15.118 1.00 60.91 103 VAL A CA 1
ATOM 780 C C . VAL A 1 103 ? 3.449 -20.337 -15.831 1.00 60.91 103 VAL A C 1
ATOM 782 O O . VAL A 1 103 ? 3.168 -21.402 -16.377 1.00 60.91 103 VAL A O 1
ATOM 785 N N . HIS A 1 104 ? 4.684 -19.834 -15.843 1.00 56.88 104 HIS A N 1
ATOM 786 C CA . HIS A 1 104 ? 5.842 -20.660 -16.132 1.00 56.88 104 HIS A CA 1
ATOM 787 C C . HIS A 1 104 ? 5.922 -21.670 -14.991 1.00 56.88 104 HIS A C 1
ATOM 789 O O . HIS A 1 104 ? 6.537 -21.422 -13.953 1.00 56.88 104 HIS A O 1
ATOM 795 N N . ALA A 1 105 ? 5.244 -22.805 -15.166 1.00 49.97 105 ALA A N 1
ATOM 796 C CA . ALA A 1 105 ? 5.488 -24.006 -14.395 1.00 49.97 105 ALA A CA 1
ATOM 797 C C . ALA A 1 105 ? 6.923 -24.427 -14.720 1.00 49.97 105 ALA A C 1
ATOM 799 O O . ALA A 1 105 ? 7.176 -25.196 -15.643 1.00 49.97 105 ALA A O 1
ATOM 800 N N . GLY A 1 106 ? 7.883 -23.811 -14.031 1.00 44.62 106 GLY A N 1
ATOM 801 C CA . GLY A 1 106 ? 9.286 -24.123 -14.183 1.00 44.62 106 GLY A CA 1
ATOM 802 C C . GLY A 1 106 ? 9.468 -25.601 -13.886 1.00 44.62 106 GLY A C 1
ATOM 803 O O . GLY A 1 106 ? 9.300 -26.037 -12.748 1.00 44.62 106 GLY A O 1
ATOM 804 N N . HIS A 1 107 ? 9.820 -26.363 -14.918 1.00 45.91 107 HIS A N 1
ATOM 805 C CA . HIS A 1 107 ? 10.576 -27.589 -14.755 1.00 45.91 107 HIS A CA 1
ATOM 806 C C . HIS A 1 107 ? 11.761 -27.256 -13.842 1.00 45.91 107 HIS A C 1
ATOM 808 O O . HIS A 1 107 ? 12.681 -26.541 -14.242 1.00 45.91 107 HIS A O 1
ATOM 814 N N . LEU A 1 108 ? 11.701 -27.714 -12.590 1.00 46.16 108 LEU A N 1
ATOM 815 C CA . LEU A 1 108 ? 12.844 -27.693 -11.687 1.00 46.16 108 LEU A CA 1
ATOM 816 C C . LEU A 1 108 ? 13.987 -28.424 -12.406 1.00 46.16 108 LEU A C 1
ATOM 818 O O . LEU A 1 108 ? 13.814 -29.604 -12.729 1.00 46.16 108 LEU A O 1
ATOM 822 N N . PRO A 1 109 ? 15.136 -27.781 -12.677 1.00 41.44 109 PRO A N 1
ATOM 823 C CA . PRO A 1 109 ? 16.252 -28.466 -13.303 1.00 41.44 109 PRO A CA 1
ATOM 824 C C . PRO A 1 109 ? 16.765 -29.519 -12.315 1.00 41.44 109 PRO A C 1
ATOM 826 O O . PRO A 1 109 ? 17.431 -29.193 -11.336 1.00 41.44 109 PRO A O 1
ATOM 829 N N . GLY A 1 110 ? 16.406 -30.785 -12.541 1.00 48.72 110 GLY A N 1
ATOM 830 C CA . GLY A 1 110 ? 16.899 -31.909 -11.741 1.00 48.72 110 GLY A CA 1
ATOM 831 C C . GLY A 1 110 ? 15.926 -33.058 -11.487 1.00 48.72 110 GLY A C 1
ATOM 832 O O . GLY A 1 110 ? 16.389 -34.133 -11.106 1.00 48.72 110 GLY A O 1
ATOM 833 N N . HIS A 1 111 ? 14.620 -32.907 -11.726 1.00 47.19 111 HIS A N 1
ATOM 834 C CA . HIS A 1 111 ? 13.701 -34.039 -11.572 1.00 47.19 111 HIS A CA 1
ATOM 835 C C . HIS A 1 111 ? 13.641 -34.833 -12.882 1.00 47.19 111 HIS A C 1
ATOM 837 O O . HIS A 1 111 ? 12.912 -34.493 -13.811 1.00 47.19 111 HIS A O 1
ATOM 843 N N . ARG A 1 112 ? 14.474 -35.877 -12.987 1.00 42.97 112 ARG A N 1
ATOM 844 C CA . ARG A 1 112 ? 14.314 -36.894 -14.032 1.00 42.97 112 ARG A CA 1
ATOM 845 C C . ARG A 1 112 ? 12.979 -37.583 -13.789 1.00 42.97 112 ARG A C 1
ATOM 847 O O . ARG A 1 112 ? 12.841 -38.299 -12.799 1.00 42.97 112 ARG A O 1
ATOM 854 N N . ASP A 1 113 ? 12.028 -37.374 -14.690 1.00 43.66 113 ASP A N 1
ATOM 855 C CA . ASP A 1 113 ? 10.842 -38.212 -14.792 1.00 43.66 113 ASP A CA 1
ATOM 856 C C . ASP A 1 113 ? 11.302 -39.652 -15.022 1.00 43.66 113 ASP A C 1
ATOM 858 O O . ASP A 1 113 ? 11.757 -40.036 -16.104 1.00 43.66 113 ASP A O 1
ATOM 862 N N . GLY A 1 114 ? 11.255 -40.443 -13.951 1.00 40.84 114 GLY A N 1
ATOM 863 C CA . GLY A 1 114 ? 11.398 -41.884 -14.011 1.00 40.84 114 GLY A CA 1
ATOM 864 C C . GLY A 1 114 ? 10.222 -42.432 -14.801 1.00 40.84 114 GLY A C 1
ATOM 865 O O . GLY A 1 114 ? 9.133 -42.607 -14.260 1.00 40.84 114 GLY A O 1
ATOM 866 N N . GLY A 1 115 ? 10.446 -42.661 -16.094 1.00 36.72 115 GLY A N 1
ATOM 867 C CA . GLY A 1 115 ? 9.512 -43.361 -16.956 1.00 36.72 115 GLY A CA 1
ATOM 868 C C . GLY A 1 115 ? 9.179 -44.719 -16.353 1.00 36.72 115 GLY A C 1
ATOM 869 O O . GLY A 1 115 ? 10.045 -45.582 -16.232 1.00 36.72 115 GLY A O 1
ATOM 870 N N . LEU A 1 116 ? 7.914 -44.890 -15.983 1.00 42.50 116 LEU A N 1
ATOM 871 C CA . LEU A 1 116 ? 7.322 -46.191 -15.725 1.00 42.50 116 LEU A CA 1
ATOM 872 C C . LEU A 1 116 ? 7.296 -46.970 -17.046 1.00 42.50 116 LEU A C 1
ATOM 874 O O . LEU A 1 116 ? 6.463 -46.720 -17.920 1.00 42.50 116 LEU A O 1
ATOM 878 N N . ARG A 1 117 ? 8.238 -47.900 -17.177 1.00 36.81 117 ARG A N 1
ATOM 879 C CA . ARG A 1 117 ? 8.101 -49.148 -17.926 1.00 36.81 117 ARG A CA 1
ATOM 880 C C . ARG A 1 117 ? 8.581 -50.280 -17.036 1.00 36.81 117 ARG A C 1
ATOM 882 O O . ARG A 1 117 ? 9.622 -50.081 -16.373 1.00 36.81 117 ARG A O 1
#

Sequence (117 aa):
QSLIRRDFLQAFEGCDLILTPTSPTPPFAFGEKTGDPLSMYLSDVYTITANLAGLPALSVPVGVDFQGLPVGAHLIGPPWSEGRLLKVADRIAEFYPMPLPEVHAGHLPGHRDGGLR

Radius of gyration: 19.06 Å; chains: 1; bounding box: 40×62×39 Å

Foldseek 3Di:
DPPLLVVVVVVCVVDFKDKDWQFPDFDDDPPPCPVDPVSVVNRRVPVVSLVVNVWDKDWAWQAADPVRTTTIMIITGHPPCVVVRVVVSVVSCVVVVDPDPPPCPDPPPPDDPPDDD

pLDDT: mean 82.19, std 17.11, range [36.72, 97.81]